Protein AF-A0A9X3XLV7-F1 (afdb_monomer)

pLDDT: mean 73.43, std 15.45, range [36.53, 91.19]

Nearest PDB structures (foldseek):
  4azr-assembly1_B  TM=7.428E-01  e=3.257E+00  Homo sapiens
  3rzy-assembly1_A  TM=3.639E-01  e=4.295E-01  Homo sapiens
  1ab0-assembly1_A  TM=3.717E-01  e=7.320E-01  Mus musculus
  3fr4-assembly1_A  TM=3.676E-01  e=8.589E-01  Homo sapiens
  5d8j-assembly1_A  TM=3.649E-01  e=8.589E-01  Mus musculus

Organism: NCBI:txid1559

Foldseek 3Di:
DKAQDDFPDPDDDDDDDDCQVVQLVVVVCCQRHVFAWPDWDADQVQLKIWTWTDDPNAIWIWIWHDDDQFIWIWTDGDPDTDIDTSDGQWPDWGWDDDVQKIWTWTDHPPDDIGIGMMGHD

Solvent-accessible surface area (backbone atoms only — not comparable to full-atom values): 6879 Å² total; per-residue (Å²): 80,52,48,78,75,54,81,64,76,88,80,82,85,91,78,78,89,72,70,55,65,56,51,38,50,51,50,52,46,46,60,60,48,76,32,60,39,75,48,75,51,75,40,73,92,74,45,30,38,36,40,31,30,42,55,97,92,39,76,41,35,37,40,35,34,66,55,89,42,27,33,35,37,34,43,47,39,100,90,46,82,48,79,44,78,56,41,70,52,33,77,42,67,48,72,51,77,56,90,50,33,38,32,41,39,42,25,34,71,100,50,73,75,43,52,47,44,38,29,58,91

Radius of gyration: 14.32 Å; Cα contacts (8 Å, |Δi|>4): 234; chains: 1; bounding box: 39×32×34 Å

Mean predicted aligned error: 8.94 Å

Secondary structure (DSSP, 8-state):
-EE------------S--HHHHHHHHHHHHHHTSSEEEEEEEETTTTEEEEEEEETTEEEEEEEEEETTEEEEEEEETTEEEEEEEEESEEEEEEEEETTEEEEEEEETTS--EEEEEEE-

Structure (mmCIF, N/CA/C/O backbone):
data_AF-A0A9X3XLV7-F1
#
_entry.id   AF-A0A9X3XLV7-F1
#
loop_
_atom_site.group_PDB
_atom_site.id
_atom_site.type_symbol
_atom_site.label_atom_id
_atom_site.label_alt_id
_atom_site.label_comp_id
_atom_site.label_asym_id
_atom_site.label_entity_id
_atom_site.label_seq_id
_atom_site.pdbx_PDB_ins_code
_atom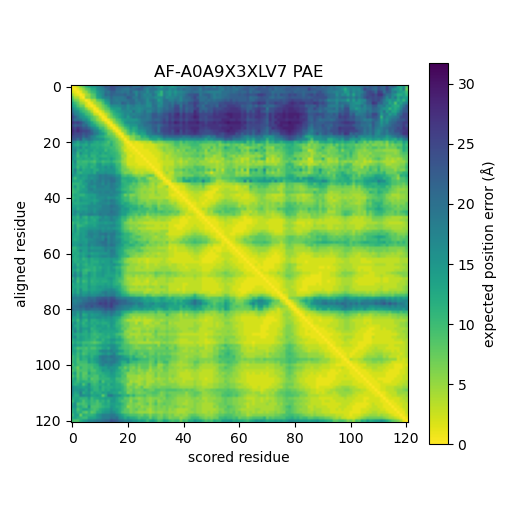_site.Cartn_x
_atom_site.Cartn_y
_atom_site.Cartn_z
_atom_site.occupancy
_atom_site.B_iso_or_equiv
_atom_site.auth_seq_id
_atom_site.auth_comp_id
_atom_site.auth_asym_id
_atom_site.auth_atom_id
_atom_site.pdbx_PDB_model_num
ATOM 1 N N . MET A 1 1 ? 1.646 0.525 -17.898 1.00 49.09 1 MET A N 1
ATOM 2 C CA . MET A 1 1 ? 1.628 1.919 -17.377 1.00 49.09 1 MET A CA 1
ATOM 3 C C . MET A 1 1 ? 0.656 1.928 -16.189 1.00 49.09 1 MET A C 1
ATOM 5 O O . MET A 1 1 ? -0.069 0.956 -16.045 1.00 49.09 1 MET A O 1
ATOM 9 N N . ILE A 1 2 ? 0.659 2.873 -15.248 1.00 44.50 2 ILE A N 1
ATOM 10 C CA . ILE A 1 2 ? -0.312 2.856 -14.127 1.00 44.50 2 ILE A CA 1
ATOM 11 C C . ILE A 1 2 ? -0.914 4.245 -14.006 1.00 44.50 2 ILE A C 1
ATOM 13 O O . ILE A 1 2 ? -0.179 5.226 -13.939 1.00 44.50 2 ILE A O 1
ATOM 17 N N . PHE A 1 3 ? -2.242 4.321 -14.018 1.00 40.56 3 PHE A N 1
ATOM 18 C CA . PHE A 1 3 ? -2.982 5.568 -13.906 1.00 40.56 3 PHE A CA 1
ATOM 19 C C . PHE A 1 3 ? -3.810 5.573 -12.624 1.00 40.56 3 PHE A C 1
ATOM 21 O O . PHE A 1 3 ? -4.419 4.581 -12.220 1.00 40.56 3 PHE A O 1
ATOM 28 N N . TYR A 1 4 ? -3.834 6.723 -11.964 1.00 44.44 4 TYR A N 1
ATOM 29 C CA . TYR A 1 4 ? -4.726 6.974 -10.847 1.00 44.44 4 TYR A CA 1
ATOM 30 C C . TYR A 1 4 ? -6.127 7.291 -11.388 1.00 44.44 4 TYR A C 1
ATOM 32 O O . TYR A 1 4 ? -6.296 8.276 -12.103 1.00 44.44 4 TYR A O 1
ATOM 40 N N . VAL A 1 5 ? -7.125 6.452 -11.087 1.00 42.16 5 VAL A N 1
ATOM 41 C CA . VAL A 1 5 ? -8.469 6.574 -11.691 1.00 42.16 5 VAL A CA 1
ATOM 42 C C . VAL A 1 5 ? -9.433 7.371 -10.835 1.00 42.16 5 VAL A C 1
ATOM 44 O O . VAL A 1 5 ? -10.114 8.259 -11.347 1.00 42.16 5 VAL A O 1
ATOM 47 N N . LYS A 1 6 ? -9.550 7.051 -9.543 1.00 41.91 6 LYS A N 1
ATOM 48 C CA . LYS A 1 6 ? -10.501 7.731 -8.661 1.00 41.91 6 LYS A CA 1
ATOM 49 C C . LYS A 1 6 ? -10.246 7.408 -7.198 1.00 41.91 6 LYS A C 1
ATOM 51 O O . LYS A 1 6 ? -10.172 6.241 -6.824 1.00 41.91 6 LYS A O 1
ATOM 56 N N . GLU A 1 7 ? -10.230 8.436 -6.363 1.00 44.25 7 GLU A N 1
ATOM 57 C CA . GLU A 1 7 ? -10.337 8.275 -4.918 1.00 44.25 7 GLU A CA 1
ATOM 58 C C . GLU A 1 7 ? -11.790 8.058 -4.500 1.00 44.25 7 GLU A C 1
ATOM 60 O O . GLU A 1 7 ? -12.665 8.854 -4.845 1.00 44.25 7 GLU A O 1
ATOM 65 N N . TYR A 1 8 ? -12.053 7.029 -3.698 1.00 43.12 8 TYR A N 1
ATOM 66 C CA . TYR A 1 8 ? -13.291 6.940 -2.927 1.00 43.12 8 TYR A CA 1
ATOM 67 C C . TYR A 1 8 ? -12.982 7.322 -1.477 1.00 43.12 8 TYR A C 1
ATOM 69 O O . TYR A 1 8 ? -12.797 6.465 -0.619 1.00 43.12 8 TYR A O 1
ATOM 77 N N . LYS A 1 9 ? -12.918 8.630 -1.200 1.00 45.78 9 LYS A N 1
ATOM 78 C CA . LYS A 1 9 ? -12.829 9.155 0.169 1.00 45.78 9 LYS A CA 1
ATOM 79 C C . LYS A 1 9 ? -14.231 9.209 0.779 1.00 45.78 9 LYS A C 1
ATOM 81 O O . LYS A 1 9 ? -15.052 10.023 0.360 1.00 45.78 9 LYS A O 1
ATOM 86 N N . ARG A 1 10 ? -14.520 8.384 1.790 1.00 40.16 10 ARG A N 1
ATOM 87 C CA . ARG A 1 10 ? -15.547 8.749 2.782 1.00 40.16 10 ARG A CA 1
ATOM 88 C C . ARG A 1 10 ? -14.921 9.843 3.656 1.00 40.16 10 ARG A C 1
ATOM 90 O O . ARG A 1 10 ? -13.833 9.646 4.178 1.00 40.16 10 ARG A O 1
ATOM 97 N N . PHE A 1 11 ? -15.544 11.018 3.713 1.00 40.06 11 PHE A N 1
ATOM 98 C CA . PHE A 1 11 ? -14.993 12.226 4.343 1.00 40.06 11 PHE A CA 1
ATOM 99 C C . PHE A 1 11 ? -16.027 12.790 5.326 1.00 40.06 11 PHE A C 1
ATOM 101 O O . PHE A 1 11 ? -17.098 13.169 4.862 1.00 40.06 11 PHE A O 1
ATOM 108 N N . ILE A 1 12 ? -15.724 12.887 6.631 1.00 36.53 12 ILE A N 1
ATOM 109 C CA . ILE A 1 12 ? -16.391 13.796 7.598 1.00 36.53 12 ILE A CA 1
ATOM 110 C C . ILE A 1 12 ? -15.374 14.229 8.703 1.00 36.53 12 ILE A C 1
ATOM 112 O O . ILE A 1 12 ? -14.241 13.750 8.688 1.00 36.53 12 ILE A O 1
ATOM 116 N N . PRO A 1 13 ? -15.667 15.250 9.537 1.00 38.38 13 PRO A N 1
ATOM 117 C CA . PRO A 1 13 ? -14.802 16.399 9.806 1.00 38.38 13 PRO A CA 1
ATOM 118 C C . PRO A 1 13 ? -13.643 16.102 10.779 1.00 38.38 13 PRO A C 1
ATOM 120 O O . PRO A 1 13 ? -13.777 15.348 11.739 1.00 38.38 13 PRO A O 1
ATOM 123 N N . LYS A 1 14 ? -12.498 16.760 10.554 1.00 49.53 14 LYS A N 1
ATOM 124 C CA . LYS A 1 14 ? -11.315 16.670 11.420 1.00 49.53 14 LYS A CA 1
ATOM 125 C C . LYS A 1 14 ? -11.506 17.485 12.697 1.00 49.53 14 LYS A C 1
ATOM 127 O O . LYS A 1 14 ? -11.422 18.709 12.648 1.00 49.53 14 LYS A O 1
ATOM 132 N N . GLU A 1 15 ? -11.602 16.811 13.835 1.00 41.88 15 GLU A N 1
ATOM 133 C CA . GLU A 1 15 ? -11.214 17.402 15.112 1.00 41.88 15 GLU A CA 1
ATOM 134 C C . GLU A 1 15 ? -10.133 16.542 15.769 1.00 41.88 15 GLU A C 1
ATOM 136 O O . GLU A 1 15 ? -10.351 15.377 16.092 1.00 41.88 15 GLU A O 1
ATOM 141 N N . LYS A 1 16 ? -8.980 17.188 15.980 1.00 38.69 16 LYS A N 1
ATOM 142 C CA . LYS A 1 16 ? -7.704 16.688 16.518 1.00 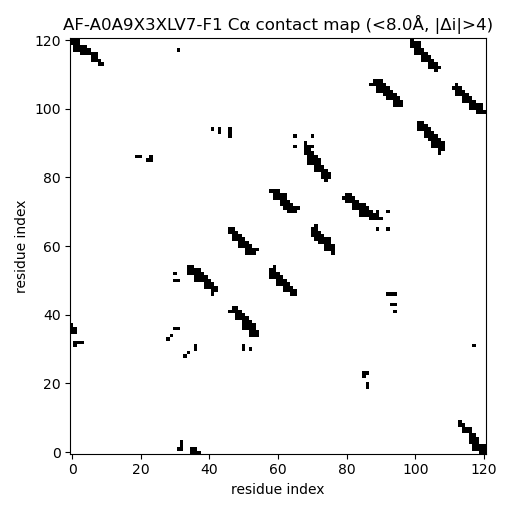38.69 16 LYS A CA 1
ATOM 143 C C . LYS A 1 16 ? -6.808 15.992 15.482 1.00 38.69 16 LYS A C 1
ATOM 145 O O . LYS A 1 16 ? -7.237 15.166 14.688 1.00 38.69 16 LYS A O 1
ATOM 150 N N . GLU A 1 17 ? -5.567 16.473 15.452 1.00 43.56 17 GLU A N 1
ATOM 151 C CA . GLU A 1 17 ? -4.452 16.154 14.550 1.00 43.56 17 GLU A CA 1
ATOM 152 C C . GLU A 1 17 ? -4.227 14.653 14.312 1.00 43.56 17 GLU A C 1
ATOM 154 O O . GLU A 1 17 ? -4.666 13.854 15.127 1.00 43.56 17 GLU A O 1
ATOM 159 N N . LEU A 1 18 ? -3.465 14.292 13.261 1.00 41.03 18 LEU A N 1
ATOM 160 C CA . LEU A 1 18 ? -2.443 13.219 13.280 1.00 41.03 18 LEU A CA 1
ATOM 161 C C . LEU A 1 18 ? -1.761 13.107 11.894 1.00 41.03 18 LEU A C 1
ATOM 163 O O . LEU A 1 18 ? -2.324 12.552 10.952 1.00 41.03 18 LEU A O 1
ATOM 167 N N . ASN A 1 19 ? -0.540 13.638 11.768 1.00 51.94 19 ASN A N 1
ATOM 168 C CA . ASN A 1 19 ? 0.242 13.687 10.517 1.00 51.94 19 ASN A CA 1
ATOM 169 C C . ASN A 1 19 ? 0.559 12.299 9.909 1.00 51.94 19 ASN A C 1
ATOM 171 O O . ASN A 1 19 ? 0.670 12.169 8.695 1.00 51.94 19 ASN A O 1
ATOM 175 N N . TYR A 1 20 ? 0.594 11.233 10.713 1.00 55.69 20 TYR A N 1
ATOM 176 C CA . TYR A 1 20 ? 1.129 9.928 10.298 1.00 55.69 20 TYR A CA 1
ATOM 177 C C . TYR A 1 20 ? 0.313 9.164 9.235 1.00 55.69 20 TYR A C 1
ATOM 179 O O . TYR A 1 20 ? 0.899 8.529 8.362 1.00 55.69 20 TYR A O 1
ATOM 187 N N . LEU A 1 21 ? -1.030 9.210 9.256 1.00 62.97 21 LEU A N 1
ATOM 188 C CA . LEU A 1 21 ? -1.839 8.527 8.225 1.00 62.97 21 LEU A CA 1
ATOM 189 C C . LEU A 1 21 ? -1.818 9.280 6.891 1.00 62.97 21 LEU A C 1
ATOM 191 O O . LEU A 1 21 ? -1.908 8.665 5.830 1.00 62.97 21 LEU A O 1
ATOM 195 N N . LEU A 1 22 ? -1.672 10.604 6.951 1.00 66.25 22 LEU A N 1
ATOM 196 C CA . LEU A 1 22 ? -1.527 11.441 5.768 1.00 66.25 22 LEU A CA 1
ATOM 197 C C . LEU A 1 22 ? -0.153 11.226 5.115 1.00 66.25 22 LEU A C 1
ATOM 199 O O . LEU A 1 22 ? -0.082 11.110 3.897 1.00 66.25 22 LEU A O 1
ATOM 203 N N . ASP A 1 23 ? 0.907 11.057 5.910 1.00 66.00 23 ASP A N 1
ATOM 204 C CA . ASP A 1 23 ? 2.242 10.703 5.413 1.00 66.00 23 ASP A CA 1
ATOM 205 C C . ASP A 1 23 ? 2.258 9.317 4.745 1.00 66.00 23 ASP A C 1
ATOM 207 O O . ASP A 1 23 ? 2.829 9.149 3.665 1.00 66.00 23 ASP A O 1
ATOM 211 N N . ALA A 1 24 ? 1.574 8.329 5.337 1.00 63.81 24 ALA A N 1
ATOM 212 C CA . ALA A 1 24 ? 1.415 7.004 4.738 1.00 63.81 24 ALA A CA 1
ATOM 213 C C . ALA A 1 24 ? 0.617 7.052 3.422 1.00 63.81 24 ALA A C 1
ATOM 215 O O . ALA A 1 24 ? 1.014 6.430 2.437 1.00 63.81 24 ALA A O 1
ATOM 216 N N . GLU A 1 25 ? -0.473 7.823 3.379 1.00 71.75 25 GLU A N 1
ATOM 217 C CA . GLU A 1 25 ? -1.258 8.078 2.163 1.00 71.75 25 GLU A CA 1
ATOM 218 C C . GLU A 1 25 ? -0.397 8.721 1.067 1.00 71.75 25 GLU A C 1
ATOM 220 O O . GLU A 1 25 ? -0.354 8.224 -0.060 1.00 71.75 25 GLU A O 1
ATOM 225 N N . MET A 1 26 ? 0.319 9.799 1.400 1.00 71.44 26 MET A N 1
ATOM 226 C CA . MET A 1 26 ? 1.201 10.497 0.465 1.00 71.44 26 MET A CA 1
ATOM 227 C C . MET A 1 26 ? 2.291 9.572 -0.064 1.00 7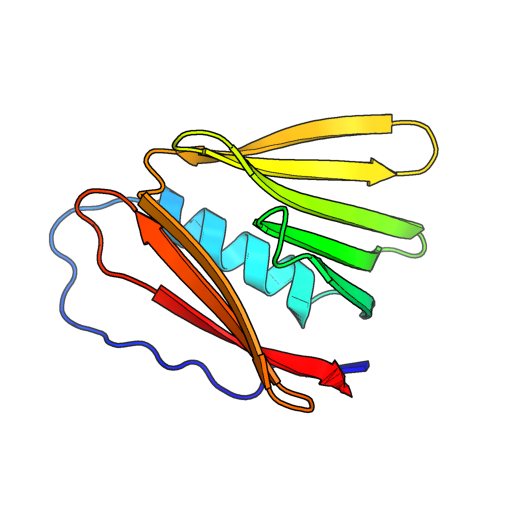1.44 26 MET A C 1
ATOM 229 O O . MET A 1 26 ? 2.557 9.572 -1.263 1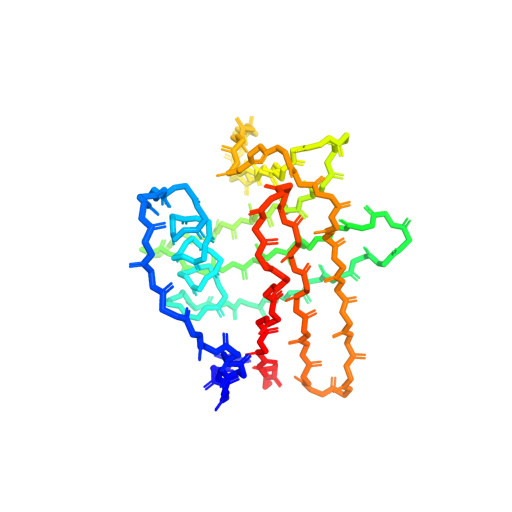.00 71.44 26 MET A O 1
ATOM 233 N N . TYR A 1 27 ? 2.888 8.748 0.799 1.00 72.56 27 TYR A N 1
ATOM 234 C CA . TYR A 1 27 ? 3.898 7.783 0.388 1.00 72.56 27 TYR A CA 1
ATOM 235 C C . TYR A 1 27 ? 3.346 6.769 -0.616 1.00 72.56 27 TYR A C 1
ATOM 237 O O . TYR A 1 27 ? 3.936 6.583 -1.681 1.00 72.56 27 TYR A O 1
ATOM 245 N N . LEU A 1 28 ? 2.217 6.123 -0.296 1.00 76.00 28 LEU A N 1
ATOM 246 C CA . LEU A 1 28 ? 1.589 5.135 -1.175 1.00 76.00 28 LEU A CA 1
ATOM 247 C C . LEU A 1 28 ? 1.270 5.776 -2.531 1.00 76.00 28 LEU A C 1
ATOM 249 O O . LEU A 1 28 ? 1.714 5.279 -3.565 1.00 76.00 28 LEU A O 1
ATOM 253 N N . ASN A 1 29 ? 0.614 6.937 -2.534 1.00 72.94 29 ASN A N 1
ATOM 254 C CA . ASN A 1 29 ? 0.305 7.659 -3.767 1.00 72.94 29 ASN A CA 1
ATOM 255 C C . ASN A 1 29 ? 1.565 7.987 -4.575 1.00 72.94 29 ASN A C 1
ATOM 257 O O . ASN A 1 29 ? 1.626 7.669 -5.760 1.00 72.94 29 ASN A O 1
ATOM 261 N N . HIS A 1 30 ? 2.616 8.503 -3.939 1.00 71.75 30 HIS A N 1
ATOM 262 C CA . HIS A 1 30 ? 3.855 8.839 -4.635 1.00 71.75 30 HIS A CA 1
ATOM 263 C C . HIS A 1 30 ? 4.552 7.600 -5.228 1.00 71.75 30 HIS A C 1
ATOM 265 O O . HIS A 1 30 ? 5.237 7.697 -6.249 1.00 71.75 30 HIS A O 1
ATOM 271 N N . ARG A 1 31 ? 4.405 6.413 -4.624 1.00 72.06 31 ARG A N 1
ATOM 272 C CA . ARG A 1 31 ? 4.983 5.162 -5.151 1.00 72.06 31 ARG A CA 1
ATOM 273 C C . ARG A 1 31 ? 4.174 4.538 -6.273 1.00 72.06 31 ARG A C 1
ATOM 275 O O . ARG A 1 31 ? 4.776 4.008 -7.201 1.00 72.06 31 ARG A O 1
ATOM 282 N N . PHE A 1 32 ? 2.852 4.613 -6.206 1.00 69.94 32 PHE A N 1
ATOM 283 C CA . PHE A 1 32 ? 1.979 3.986 -7.195 1.00 69.94 32 PHE A CA 1
ATOM 284 C C . PHE A 1 32 ? 1.626 4.896 -8.375 1.00 69.94 32 PHE A C 1
ATOM 286 O O . PHE A 1 32 ? 1.281 4.379 -9.435 1.00 69.94 32 PHE A O 1
ATOM 293 N N . TRP A 1 33 ? 1.698 6.220 -8.201 1.00 65.69 33 TRP A N 1
ATOM 294 C CA . TRP A 1 33 ? 1.245 7.197 -9.194 1.00 65.69 33 TRP A CA 1
ATOM 295 C C . TRP A 1 33 ? 2.356 8.108 -9.726 1.00 65.69 33 TRP A C 1
ATOM 297 O O . TRP A 1 33 ? 2.515 8.209 -10.938 1.00 65.69 33 TRP A O 1
ATOM 307 N N . ASP A 1 34 ? 3.146 8.738 -8.850 1.00 63.91 34 ASP A N 1
ATOM 308 C CA . ASP A 1 34 ? 4.090 9.793 -9.270 1.00 63.91 34 ASP A CA 1
ATOM 309 C C . ASP A 1 34 ? 5.367 9.264 -9.948 1.00 63.91 34 ASP A C 1
ATOM 311 O O . ASP A 1 34 ? 6.110 10.025 -10.569 1.00 63.91 34 ASP A O 1
ATOM 315 N N . ASN A 1 35 ? 5.659 7.966 -9.827 1.00 66.00 35 ASN A N 1
ATOM 316 C CA . ASN A 1 35 ? 6.813 7.344 -10.478 1.00 66.00 35 ASN A CA 1
ATOM 317 C C . ASN A 1 35 ? 6.398 6.598 -11.754 1.00 66.00 35 ASN A C 1
ATOM 319 O O . ASN A 1 35 ? 5.269 6.132 -11.887 1.00 66.00 35 ASN A O 1
ATOM 323 N N . MET A 1 36 ? 7.345 6.401 -12.676 1.00 73.88 36 MET A N 1
ATOM 324 C CA . MET A 1 36 ? 7.139 5.518 -13.828 1.00 73.88 36 MET A CA 1
ATOM 325 C C . MET A 1 36 ? 7.158 4.058 -13.357 1.00 73.88 36 MET A C 1
ATOM 327 O O . MET A 1 36 ? 8.199 3.397 -13.381 1.00 73.88 36 MET A O 1
ATOM 331 N N . VAL A 1 37 ? 6.017 3.578 -12.862 1.00 76.38 37 VAL A N 1
ATOM 332 C CA . VAL A 1 37 ? 5.866 2.210 -12.356 1.00 76.38 37 VAL A CA 1
ATOM 333 C C . VAL A 1 37 ? 5.981 1.210 -13.506 1.00 76.38 37 VAL A C 1
ATOM 335 O O . VAL A 1 37 ? 5.227 1.273 -14.478 1.00 76.38 37 VAL A O 1
ATOM 338 N N . GLU A 1 38 ? 6.923 0.274 -13.380 1.00 77.31 38 GLU A N 1
ATOM 339 C CA . GLU A 1 38 ? 7.082 -0.852 -14.301 1.00 77.31 38 GLU A CA 1
ATOM 340 C C . GLU A 1 38 ? 6.054 -1.939 -14.009 1.00 77.31 38 GLU A C 1
ATOM 342 O O . GLU A 1 38 ? 5.368 -2.410 -14.915 1.00 77.31 38 GLU A O 1
ATOM 347 N N . TYR A 1 39 ? 5.949 -2.347 -12.740 1.00 79.00 39 TYR A N 1
ATOM 348 C CA . TYR A 1 39 ? 4.996 -3.364 -12.326 1.00 79.00 39 TYR A CA 1
ATOM 349 C C . TYR A 1 39 ? 4.611 -3.238 -10.851 1.00 79.00 39 TYR A C 1
ATOM 351 O O . TYR A 1 39 ? 5.349 -2.701 -10.022 1.00 79.00 39 TYR A O 1
ATOM 359 N N . ILE A 1 40 ? 3.447 -3.809 -10.535 1.00 79.50 40 ILE A N 1
ATOM 360 C CA . ILE A 1 40 ? 2.980 -4.044 -9.170 1.00 79.50 40 ILE A CA 1
ATOM 361 C C . ILE A 1 40 ? 2.607 -5.514 -9.042 1.00 79.50 40 ILE A C 1
ATOM 363 O O . ILE A 1 40 ? 1.689 -5.983 -9.727 1.00 79.50 40 ILE A O 1
ATOM 367 N N . LYS A 1 41 ? 3.296 -6.222 -8.148 1.00 84.44 41 LYS A N 1
ATOM 368 C CA . LYS A 1 41 ? 2.989 -7.602 -7.777 1.00 84.44 41 LYS A CA 1
ATOM 369 C C . LYS A 1 41 ? 2.327 -7.603 -6.409 1.00 84.44 41 LYS A C 1
ATOM 371 O O . LYS A 1 41 ? 2.909 -7.131 -5.438 1.00 84.44 41 LYS A O 1
ATOM 376 N N . ILE A 1 42 ? 1.121 -8.147 -6.340 1.00 82.25 42 ILE A N 1
ATOM 377 C CA . ILE A 1 42 ? 0.365 -8.279 -5.097 1.00 82.25 42 ILE A CA 1
ATOM 378 C C . ILE A 1 42 ? 0.402 -9.750 -4.699 1.00 82.25 42 ILE A C 1
ATOM 380 O O . ILE A 1 42 ? 0.048 -10.617 -5.497 1.00 82.25 42 ILE A O 1
ATOM 384 N N . ASN A 1 43 ? 0.850 -10.029 -3.479 1.00 81.69 43 ASN A N 1
ATOM 385 C CA . ASN A 1 43 ? 0.762 -11.351 -2.882 1.00 81.69 43 ASN A CA 1
ATOM 386 C C . ASN A 1 43 ? -0.286 -11.301 -1.771 1.00 81.69 43 ASN A C 1
ATOM 388 O O . ASN A 1 43 ? -0.075 -10.673 -0.736 1.00 81.69 43 ASN A O 1
ATOM 392 N N . LYS A 1 44 ? -1.429 -11.938 -2.030 1.00 73.19 44 LYS A N 1
ATOM 393 C CA . LYS A 1 44 ? -2.565 -11.967 -1.105 1.00 73.19 44 LYS A CA 1
ATOM 394 C C . LYS A 1 44 ? -2.355 -12.954 0.041 1.00 73.19 44 LYS A C 1
ATOM 396 O O . LYS A 1 44 ? -2.867 -12.709 1.123 1.00 73.19 44 LYS A O 1
ATOM 401 N N . ASP A 1 45 ? -1.595 -14.022 -0.193 1.00 74.81 45 ASP A N 1
ATOM 402 C CA . ASP A 1 45 ? -1.342 -15.066 0.805 1.00 74.81 45 ASP A CA 1
ATOM 403 C C . ASP A 1 45 ? -0.394 -14.560 1.900 1.00 74.81 45 ASP A C 1
ATOM 405 O O . ASP A 1 45 ? -0.545 -14.885 3.074 1.00 74.81 45 ASP A O 1
ATOM 409 N N . GLU A 1 46 ? 0.561 -13.712 1.513 1.00 77.12 46 GLU A N 1
ATOM 410 C CA . GLU A 1 46 ? 1.553 -13.107 2.409 1.00 77.12 46 GLU A CA 1
ATOM 411 C C . GLU A 1 46 ? 1.296 -11.609 2.677 1.00 77.12 46 GLU A C 1
ATOM 413 O O . GLU A 1 46 ? 2.156 -10.928 3.229 1.00 77.12 46 GLU A O 1
ATOM 418 N N . TYR A 1 47 ? 0.132 -11.080 2.277 1.00 75.69 47 TYR A N 1
ATOM 419 C CA . TYR A 1 47 ? -0.312 -9.694 2.517 1.00 75.69 47 TYR A CA 1
ATOM 420 C C . TYR A 1 47 ? 0.736 -8.607 2.213 1.00 75.69 47 TYR A C 1
ATOM 422 O O . TYR A 1 47 ? 0.895 -7.636 2.963 1.00 75.69 47 TYR A O 1
ATOM 430 N N . TYR A 1 48 ? 1.444 -8.740 1.088 1.00 85.62 48 TYR A N 1
ATOM 431 C CA . TYR A 1 48 ? 2.417 -7.741 0.651 1.00 85.62 48 TYR A CA 1
ATOM 432 C 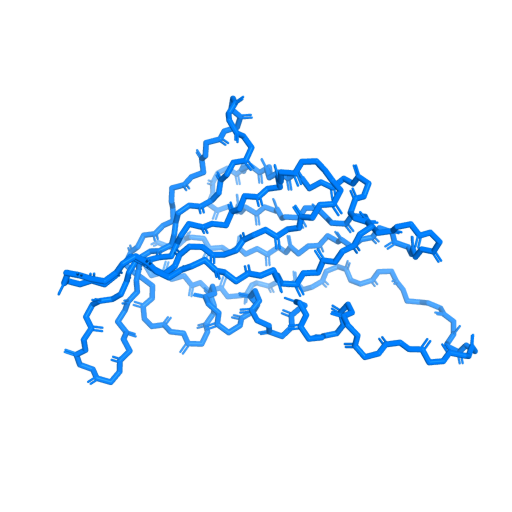C . TYR A 1 48 ? 2.189 -7.260 -0.778 1.00 85.62 48 TYR A C 1
ATOM 434 O O . TYR A 1 48 ? 1.635 -7.946 -1.641 1.00 85.62 48 TYR A O 1
ATOM 442 N N . ILE A 1 49 ? 2.706 -6.064 -1.040 1.00 86.88 49 ILE A N 1
ATOM 443 C CA . ILE A 1 49 ? 2.776 -5.450 -2.360 1.00 86.88 49 ILE A CA 1
ATOM 444 C C . ILE A 1 49 ? 4.243 -5.216 -2.694 1.00 86.88 49 ILE A C 1
ATOM 446 O O . ILE A 1 49 ? 4.974 -4.648 -1.892 1.00 86.88 49 ILE A O 1
ATOM 450 N N . VAL A 1 50 ? 4.676 -5.614 -3.884 1.00 88.75 50 VAL A N 1
ATOM 451 C CA . VAL A 1 50 ? 5.960 -5.203 -4.455 1.00 88.75 50 VAL A CA 1
ATOM 452 C C . VAL A 1 50 ? 5.694 -4.240 -5.597 1.00 88.75 50 VAL A C 1
ATOM 454 O O . VAL A 1 50 ? 4.880 -4.520 -6.477 1.00 88.75 50 VAL A O 1
ATOM 457 N N . VAL A 1 51 ? 6.387 -3.109 -5.575 1.00 86.38 51 VAL A N 1
ATOM 458 C CA . VAL A 1 51 ? 6.301 -2.054 -6.584 1.00 86.38 51 VAL A CA 1
ATOM 459 C C . VAL A 1 51 ? 7.682 -1.844 -7.161 1.00 86.38 51 VAL A C 1
ATOM 461 O O . VAL A 1 51 ? 8.606 -1.519 -6.418 1.00 86.38 51 VAL A O 1
ATOM 464 N N . LYS A 1 52 ? 7.811 -1.974 -8.477 1.00 85.56 52 LYS A N 1
ATOM 465 C CA . LYS A 1 52 ? 9.036 -1.625 -9.193 1.00 85.56 52 LYS A CA 1
ATOM 466 C C . LYS A 1 52 ? 8.786 -0.409 -10.062 1.00 85.56 52 LYS A C 1
ATOM 468 O O . LYS A 1 52 ? 7.820 -0.384 -10.822 1.00 85.56 52 LYS A O 1
ATOM 473 N N . PHE A 1 53 ? 9.635 0.602 -9.950 1.00 84.56 53 PHE A N 1
ATOM 474 C CA . PHE A 1 53 ? 9.444 1.881 -10.625 1.00 84.56 53 PHE A CA 1
ATOM 475 C C . PHE A 1 53 ? 10.777 2.542 -10.973 1.00 84.56 53 PHE A C 1
ATOM 477 O O . PHE A 1 53 ? 11.806 2.273 -10.355 1.00 84.56 53 PHE A O 1
ATOM 484 N N . TRP A 1 54 ? 10.747 3.443 -11.953 1.00 79.56 54 TRP A N 1
ATOM 485 C CA . TRP A 1 54 ? 11.878 4.314 -12.259 1.00 79.56 54 TRP A CA 1
ATOM 486 C C . TRP A 1 54 ? 11.763 5.633 -11.508 1.00 79.56 54 TRP A C 1
ATOM 488 O O . TRP A 1 54 ? 10.729 6.304 -11.552 1.00 79.56 54 TRP A O 1
ATOM 498 N N . ARG A 1 55 ? 12.863 6.048 -10.878 1.00 74.50 55 ARG A N 1
ATOM 499 C CA . ARG A 1 55 ? 13.009 7.354 -10.239 1.00 74.50 55 ARG A CA 1
ATOM 500 C C . ARG A 1 55 ? 14.375 7.933 -10.576 1.00 74.50 55 ARG A C 1
ATOM 502 O O . ARG A 1 55 ? 15.398 7.318 -10.305 1.00 74.50 55 ARG A O 1
ATOM 509 N N . LYS A 1 56 ? 14.400 9.137 -11.161 1.00 80.94 56 LYS A N 1
ATOM 510 C CA . LYS A 1 56 ? 15.645 9.851 -11.519 1.00 80.94 56 LYS A CA 1
ATOM 511 C C . LYS A 1 56 ? 16.637 8.991 -12.336 1.00 80.94 56 LYS A C 1
ATOM 513 O O . LYS A 1 56 ? 17.841 9.073 -12.126 1.00 80.94 56 LYS A O 1
ATOM 518 N N . GLY A 1 57 ? 16.130 8.157 -13.248 1.00 79.12 57 GLY A N 1
ATOM 519 C CA . GLY A 1 57 ? 16.955 7.282 -14.095 1.00 79.12 57 GLY A CA 1
ATOM 520 C C . GLY A 1 57 ? 17.466 6.003 -13.419 1.00 79.12 57 GLY A C 1
ATOM 521 O O . GLY A 1 57 ? 18.239 5.275 -14.033 1.00 79.12 57 GLY A O 1
ATOM 522 N N . ILE A 1 58 ? 17.035 5.712 -12.189 1.00 81.12 58 ILE A N 1
ATOM 523 C CA . ILE A 1 58 ? 17.370 4.490 -11.451 1.00 81.12 58 ILE A CA 1
ATOM 524 C C . ILE A 1 58 ? 16.103 3.650 -11.283 1.00 81.12 58 ILE A C 1
ATOM 526 O O . ILE A 1 58 ? 15.025 4.186 -11.018 1.00 81.12 58 ILE A O 1
ATOM 530 N N . VAL A 1 59 ? 16.243 2.335 -11.431 1.00 83.31 59 VAL A N 1
ATOM 531 C CA . VAL A 1 59 ? 15.199 1.360 -11.106 1.00 83.31 59 VAL A CA 1
ATOM 532 C C . VAL A 1 59 ? 15.253 1.055 -9.613 1.00 83.31 59 VAL A C 1
ATOM 534 O O . VAL A 1 59 ? 16.278 0.599 -9.111 1.00 83.31 59 VAL A O 1
ATOM 537 N N . GLU A 1 60 ? 14.145 1.279 -8.917 1.00 84.50 60 GLU A N 1
ATOM 538 C CA . GLU A 1 60 ? 13.964 0.912 -7.513 1.00 84.50 60 GLU A CA 1
ATOM 539 C C . GLU A 1 60 ? 12.845 -0.127 -7.390 1.00 84.50 60 GLU A C 1
ATOM 541 O O . GLU A 1 60 ? 11.859 -0.091 -8.132 1.00 84.50 60 GLU A O 1
ATOM 546 N N . GLU A 1 61 ? 12.976 -1.035 -6.425 1.00 88.50 61 GLU A N 1
ATOM 547 C CA . GLU A 1 61 ? 11.916 -1.959 -6.035 1.00 88.50 61 GLU A CA 1
ATOM 548 C C . GLU A 1 61 ? 11.605 -1.770 -4.550 1.00 88.50 61 GLU A C 1
ATOM 550 O O . GLU A 1 61 ? 12.501 -1.649 -3.717 1.00 88.50 61 GLU A O 1
ATOM 555 N N . ASN A 1 62 ? 10.332 -1.645 -4.186 1.00 88.81 62 ASN A N 1
ATOM 556 C CA . ASN A 1 62 ? 9.906 -1.494 -2.796 1.00 88.81 62 ASN A CA 1
ATOM 557 C C . ASN A 1 62 ? 8.894 -2.591 -2.460 1.00 88.81 62 ASN A C 1
ATOM 559 O O . ASN A 1 62 ? 7.919 -2.769 -3.189 1.00 88.81 62 ASN A O 1
ATOM 563 N N . LYS A 1 63 ? 9.098 -3.293 -1.341 1.00 90.62 63 LYS A N 1
ATOM 564 C CA . LYS A 1 63 ? 8.106 -4.207 -0.759 1.00 90.62 63 LYS A CA 1
ATOM 565 C C . LYS A 1 63 ? 7.389 -3.503 0.388 1.00 90.62 63 LYS A C 1
ATOM 567 O O . LYS A 1 63 ? 8.041 -2.997 1.293 1.00 90.62 63 LYS A O 1
ATOM 572 N N . ILE A 1 64 ? 6.065 -3.497 0.358 1.00 90.19 64 ILE A N 1
ATOM 573 C CA . ILE A 1 64 ? 5.188 -2.949 1.390 1.00 90.19 64 ILE A CA 1
ATOM 574 C C . ILE A 1 64 ? 4.440 -4.115 2.026 1.00 90.19 64 ILE A C 1
ATOM 576 O O . ILE A 1 64 ? 3.796 -4.885 1.318 1.00 90.19 64 ILE A O 1
ATOM 580 N N . GLU A 1 65 ? 4.537 -4.259 3.339 1.00 91.19 65 GLU A N 1
ATOM 581 C CA . GLU A 1 65 ? 4.000 -5.410 4.069 1.00 91.19 65 GLU A CA 1
ATOM 582 C C . GLU A 1 65 ? 3.514 -4.974 5.447 1.00 91.19 65 GLU A C 1
ATOM 584 O O . GLU A 1 65 ? 4.196 -4.212 6.136 1.00 91.19 65 GLU A O 1
ATOM 589 N N . LYS A 1 66 ? 2.355 -5.477 5.874 1.00 89.38 66 LYS A N 1
ATOM 590 C CA . LYS A 1 66 ? 1.942 -5.358 7.272 1.00 89.38 66 LYS A CA 1
ATOM 591 C C . LYS A 1 66 ? 2.588 -6.477 8.079 1.00 89.38 66 LYS A C 1
ATOM 593 O O . LYS A 1 66 ? 2.330 -7.648 7.825 1.00 89.38 66 LYS A O 1
ATOM 598 N N . LYS A 1 67 ? 3.366 -6.110 9.093 1.00 90.25 67 LYS A N 1
ATOM 599 C CA . LYS A 1 67 ? 3.941 -7.041 10.062 1.00 90.25 67 LYS A CA 1
ATOM 600 C C . LYS A 1 67 ? 3.511 -6.615 11.456 1.00 90.25 67 LYS A C 1
ATOM 602 O O . LYS A 1 67 ? 3.722 -5.468 11.837 1.00 90.25 67 LYS A O 1
ATOM 607 N N . GLU A 1 68 ? 2.878 -7.529 12.188 1.00 89.75 68 GLU A N 1
ATOM 608 C CA . GLU A 1 68 ? 2.229 -7.219 13.469 1.00 89.75 68 GLU A CA 1
ATOM 609 C C . GLU A 1 68 ? 1.249 -6.043 13.309 1.00 89.75 68 GLU A C 1
ATOM 611 O O . GLU A 1 68 ? 0.335 -6.123 12.485 1.00 89.75 68 GLU A O 1
ATOM 616 N N . ASP A 1 69 ? 1.428 -4.959 14.059 1.00 89.56 69 ASP A N 1
ATOM 617 C 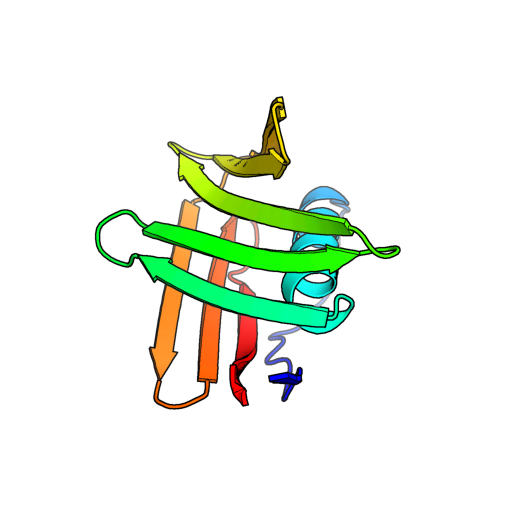CA . ASP A 1 69 ? 0.628 -3.739 14.007 1.00 89.56 69 ASP A CA 1
ATOM 618 C C . ASP A 1 69 ? 1.299 -2.616 13.195 1.00 89.56 69 ASP A C 1
ATOM 620 O O . ASP A 1 69 ? 0.912 -1.456 13.310 1.00 89.56 69 ASP A O 1
ATOM 624 N N . LYS A 1 70 ? 2.302 -2.915 12.363 1.00 90.12 70 LYS A N 1
ATOM 625 C CA . LYS A 1 70 ? 3.049 -1.900 11.605 1.00 90.12 70 LYS A CA 1
ATOM 626 C C . LYS A 1 70 ? 3.015 -2.170 10.111 1.00 90.12 70 LYS A C 1
ATOM 628 O O . LYS A 1 70 ? 3.087 -3.314 9.667 1.00 90.12 70 LYS A O 1
ATOM 633 N N . LEU A 1 71 ? 2.953 -1.101 9.322 1.00 89.56 71 LEU A N 1
ATOM 634 C CA . LEU A 1 71 ? 3.163 -1.165 7.879 1.00 89.56 71 LEU A CA 1
ATOM 635 C C . LEU A 1 71 ? 4.630 -0.865 7.585 1.00 89.56 71 LEU A C 1
ATOM 637 O O . LEU A 1 71 ? 5.110 0.242 7.827 1.00 89.56 71 LEU A O 1
ATOM 641 N N . HIS A 1 72 ? 5.341 -1.855 7.069 1.00 90.31 72 HIS A N 1
ATOM 642 C CA . HIS A 1 72 ? 6.745 -1.765 6.709 1.00 90.31 72 HIS A CA 1
ATOM 643 C C . HIS A 1 72 ? 6.917 -1.459 5.231 1.00 90.31 72 HIS A C 1
ATOM 645 O O . HIS A 1 72 ? 6.147 -1.923 4.390 1.00 90.31 72 HIS A O 1
ATOM 651 N N . VAL A 1 73 ? 7.983 -0.727 4.922 1.00 89.31 73 VAL A N 1
ATOM 652 C CA . VAL A 1 73 ? 8.496 -0.572 3.568 1.00 89.31 73 VAL A CA 1
ATOM 653 C C . VAL A 1 73 ? 9.950 -1.005 3.533 1.00 89.31 73 VAL A C 1
ATOM 655 O O . VAL A 1 73 ? 10.806 -0.442 4.218 1.00 89.31 73 VAL A O 1
ATOM 658 N N . TYR A 1 74 ? 10.221 -2.002 2.705 1.00 89.81 74 TYR A N 1
ATOM 659 C CA . TYR A 1 74 ? 11.552 -2.486 2.399 1.00 89.81 74 TYR A CA 1
ATOM 660 C C . TYR A 1 74 ? 11.990 -1.883 1.070 1.00 89.81 74 TYR A C 1
ATOM 662 O O . TYR A 1 74 ? 11.407 -2.175 0.026 1.00 89.81 74 TYR A O 1
ATOM 670 N N . TYR A 1 75 ? 13.009 -1.033 1.116 1.00 86.50 75 TYR A N 1
ATOM 671 C CA . TYR A 1 75 ? 13.672 -0.497 -0.064 1.00 86.50 75 TYR A CA 1
ATOM 672 C C . TYR A 1 75 ? 14.668 -1.536 -0.556 1.00 86.50 75 TYR A C 1
ATOM 674 O O . TYR A 1 75 ? 15.631 -1.826 0.150 1.00 86.50 75 TYR A O 1
ATOM 682 N N . ILE A 1 76 ? 14.407 -2.087 -1.736 1.00 82.81 76 ILE A N 1
ATOM 683 C CA . ILE A 1 76 ? 15.234 -3.073 -2.420 1.00 82.81 76 ILE A CA 1
ATOM 684 C C . ILE A 1 76 ? 15.861 -2.339 -3.610 1.00 82.81 76 ILE A C 1
ATOM 686 O O . ILE A 1 76 ? 15.290 -2.249 -4.699 1.00 82.81 76 ILE A O 1
ATOM 690 N N . SER A 1 77 ? 17.019 -1.727 -3.380 1.00 72.12 77 SER A N 1
ATOM 691 C CA . SER A 1 77 ? 17.858 -1.162 -4.441 1.00 72.12 77 SER A CA 1
ATOM 692 C C . SER A 1 77 ? 19.134 -1.989 -4.565 1.00 72.12 77 SER A C 1
ATOM 694 O O . SER A 1 77 ? 19.479 -2.731 -3.648 1.00 72.12 77 SER A O 1
ATOM 696 N N . SER A 1 78 ? 19.812 -1.912 -5.713 1.00 57.94 78 SER A N 1
ATOM 697 C CA . SER A 1 78 ? 20.997 -2.706 -6.069 1.00 57.94 78 SER A CA 1
ATOM 698 C C . SER A 1 78 ? 22.087 -2.717 -4.979 1.00 57.94 78 SER A C 1
ATOM 700 O O . SER A 1 78 ? 23.025 -1.928 -5.027 1.00 57.94 78 SER A O 1
ATOM 702 N N . GLY A 1 79 ? 21.970 -3.632 -4.010 1.00 56.97 79 GLY A N 1
ATOM 703 C CA . GLY A 1 79 ? 22.922 -3.847 -2.916 1.00 56.97 79 GLY A CA 1
ATOM 704 C C . GLY A 1 79 ? 22.509 -3.337 -1.528 1.00 56.97 79 GLY A C 1
ATOM 705 O O . GLY A 1 79 ? 23.192 -3.675 -0.565 1.00 56.97 79 GLY A O 1
ATOM 706 N N . GLU A 1 80 ? 21.407 -2.593 -1.375 1.00 61.19 80 GLU A N 1
ATOM 707 C CA . GLU A 1 80 ? 20.950 -2.097 -0.068 1.00 61.19 80 GLU A CA 1
ATOM 708 C C . GLU A 1 80 ? 19.500 -2.497 0.225 1.00 61.19 80 GLU A C 1
ATOM 710 O O . GLU A 1 80 ? 18.577 -2.114 -0.491 1.00 61.19 80 GLU A O 1
ATOM 715 N N . ASN A 1 81 ? 19.305 -3.220 1.334 1.00 73.44 81 ASN A N 1
ATOM 716 C CA . ASN A 1 81 ? 17.990 -3.513 1.900 1.00 73.44 81 ASN A CA 1
ATOM 717 C C . ASN A 1 81 ? 17.769 -2.636 3.134 1.00 73.44 81 ASN A C 1
ATOM 719 O O . ASN A 1 81 ? 18.299 -2.922 4.209 1.00 73.44 81 ASN A O 1
ATOM 723 N N . ARG A 1 82 ? 16.980 -1.567 2.993 1.00 84.12 82 ARG A N 1
ATOM 724 C CA . ARG A 1 82 ? 16.586 -0.709 4.125 1.00 84.12 82 ARG A CA 1
ATOM 725 C C . ARG A 1 82 ? 15.142 -1.001 4.512 1.00 84.12 82 ARG A C 1
ATOM 727 O O . ARG A 1 82 ? 14.283 -1.063 3.641 1.00 84.12 82 ARG A O 1
ATOM 734 N N . ASN A 1 83 ? 14.866 -1.148 5.805 1.00 88.94 83 ASN A N 1
ATOM 735 C CA . ASN A 1 83 ? 13.510 -1.299 6.342 1.00 88.94 83 ASN A CA 1
ATOM 736 C C . ASN A 1 83 ? 13.090 0.002 7.033 1.00 88.94 83 ASN A C 1
ATOM 738 O O . ASN A 1 83 ? 13.840 0.531 7.852 1.00 88.94 83 ASN A O 1
ATOM 742 N N . HIS A 1 84 ? 11.898 0.498 6.717 1.00 86.56 84 HIS A N 1
ATOM 743 C CA . HIS A 1 84 ? 11.300 1.669 7.343 1.00 86.56 84 HIS A CA 1
ATOM 744 C C . HIS A 1 84 ? 9.865 1.366 7.778 1.00 86.56 84 HIS A C 1
ATOM 746 O O . HIS A 1 84 ? 9.100 0.762 7.030 1.00 86.56 84 HIS A O 1
ATOM 752 N N . ILE A 1 85 ? 9.478 1.828 8.966 1.00 86.44 85 ILE A N 1
ATOM 753 C CA . ILE A 1 85 ? 8.092 1.755 9.445 1.00 86.44 85 ILE A CA 1
ATOM 754 C C . ILE A 1 85 ? 7.335 2.949 8.869 1.00 86.44 85 ILE A C 1
ATOM 756 O O . ILE A 1 85 ? 7.634 4.090 9.205 1.00 86.44 85 ILE A O 1
ATOM 760 N N . LEU A 1 86 ? 6.395 2.700 7.961 1.00 85.12 86 LEU A N 1
ATOM 761 C CA . LEU A 1 86 ? 5.586 3.749 7.344 1.00 85.12 86 LEU A CA 1
ATOM 762 C C . LEU A 1 86 ? 4.518 4.277 8.304 1.00 85.12 86 LEU A C 1
ATOM 764 O O . LEU A 1 86 ? 4.302 5.480 8.378 1.00 85.12 86 LEU A O 1
ATOM 768 N N . ILE A 1 87 ? 3.855 3.376 9.029 1.00 85.88 87 ILE A N 1
ATOM 769 C CA . ILE A 1 87 ? 2.843 3.721 10.028 1.00 85.88 87 ILE A CA 1
ATOM 770 C C . ILE A 1 87 ? 2.703 2.596 11.058 1.00 85.88 87 ILE A C 1
ATOM 772 O O . ILE A 1 87 ? 2.888 1.420 10.738 1.00 85.88 87 ILE A O 1
ATOM 776 N N . GLU A 1 88 ? 2.385 2.969 12.295 1.00 87.56 88 GLU A N 1
ATOM 777 C CA . GLU A 1 88 ? 2.133 2.061 13.420 1.00 87.56 88 GLU A CA 1
ATOM 778 C C . GLU A 1 88 ? 0.632 1.946 13.733 1.00 87.56 88 GLU A C 1
ATOM 780 O O . GLU A 1 88 ? -0.172 2.755 13.268 1.00 87.56 88 GLU A O 1
ATOM 785 N N . ASN A 1 89 ? 0.262 0.981 14.580 1.00 89.50 89 ASN A N 1
ATOM 786 C CA . ASN A 1 89 ? -1.113 0.680 14.994 1.00 89.50 89 ASN A CA 1
ATOM 787 C C . ASN A 1 89 ? -2.064 0.315 13.838 1.00 89.50 89 ASN A C 1
ATOM 789 O O . ASN A 1 89 ? -3.250 0.648 13.861 1.00 89.50 89 ASN A O 1
ATOM 793 N N . VAL A 1 90 ? -1.555 -0.357 12.813 1.00 88.50 90 VAL A N 1
ATOM 794 C CA . VAL A 1 90 ? -2.325 -0.853 11.674 1.00 88.50 90 VAL A CA 1
ATOM 795 C C . VAL A 1 90 ? -3.142 -2.066 12.105 1.00 88.50 90 VAL A C 1
ATOM 797 O O . VAL A 1 90 ? -2.596 -3.114 12.450 1.00 88.50 90 VAL A O 1
ATOM 800 N N . GLU A 1 91 ? -4.462 -1.935 12.050 1.00 89.69 91 GLU A N 1
ATOM 801 C CA . GLU A 1 91 ? -5.404 -3.022 12.319 1.00 89.69 91 GLU A CA 1
ATOM 802 C C . GLU A 1 91 ? -5.586 -3.882 11.063 1.00 89.69 91 GLU A C 1
ATOM 804 O O . GLU A 1 91 ? -5.454 -5.103 11.129 1.00 89.69 91 GLU A O 1
ATOM 809 N N . GLU A 1 92 ? -5.763 -3.247 9.900 1.00 87.81 92 GLU A N 1
ATOM 810 C CA . GLU A 1 92 ? -6.002 -3.923 8.620 1.00 87.81 92 GLU A CA 1
ATOM 811 C C . GLU A 1 92 ? -5.141 -3.320 7.508 1.00 87.81 92 GLU A C 1
ATOM 813 O O . GLU A 1 92 ? -5.031 -2.100 7.378 1.00 87.81 92 GLU A O 1
ATOM 818 N N . PHE A 1 93 ? -4.544 -4.191 6.697 1.00 87.50 93 PHE A N 1
ATOM 819 C CA . PHE A 1 93 ? -3.929 -3.850 5.419 1.00 87.50 93 PHE A CA 1
ATOM 820 C C . PHE A 1 93 ? -4.281 -4.964 4.438 1.00 87.50 93 PHE A C 1
ATOM 822 O O . PHE A 1 93 ? -3.787 -6.083 4.571 1.00 87.50 93 PHE A O 1
ATOM 829 N N . ASP A 1 94 ? -5.170 -4.668 3.499 1.00 84.06 94 ASP A N 1
ATOM 830 C CA . ASP A 1 94 ? -5.691 -5.639 2.538 1.00 84.06 94 ASP A CA 1
ATOM 831 C C . ASP A 1 94 ? -5.558 -5.095 1.118 1.00 84.06 94 ASP A C 1
ATOM 833 O O . ASP A 1 94 ? -5.595 -3.884 0.884 1.00 84.06 94 ASP A O 1
ATOM 837 N N . VAL A 1 95 ? -5.391 -5.998 0.157 1.00 78.12 95 VAL A N 1
ATOM 838 C CA . VAL A 1 95 ? -5.155 -5.645 -1.236 1.00 78.12 95 VAL A CA 1
ATOM 839 C C . VAL A 1 95 ? -6.023 -6.494 -2.147 1.00 78.12 95 VAL A C 1
ATOM 841 O O . VAL A 1 95 ? -5.848 -7.705 -2.296 1.00 78.12 95 VAL A O 1
ATOM 844 N N . VAL A 1 96 ? -6.959 -5.832 -2.817 1.00 79.19 96 VAL A N 1
ATOM 845 C CA . VAL A 1 96 ? -7.945 -6.485 -3.674 1.00 79.19 96 VAL A CA 1
ATOM 846 C C . VAL A 1 96 ? -7.675 -6.115 -5.122 1.00 79.19 96 VAL A C 1
ATOM 848 O O . VAL A 1 96 ? -7.744 -4.954 -5.498 1.00 79.19 96 VAL A O 1
ATOM 851 N N . GLU A 1 97 ? -7.417 -7.107 -5.967 1.00 76.06 97 GLU A N 1
ATOM 852 C CA . GLU A 1 97 ? -7.314 -6.913 -7.418 1.00 76.06 97 GLU A CA 1
ATOM 853 C C . GLU A 1 97 ? -8.615 -7.296 -8.120 1.00 76.06 97 GLU A C 1
ATOM 855 O O . GLU A 1 97 ? -9.193 -8.350 -7.839 1.00 76.06 97 GLU A O 1
ATOM 860 N N . LYS A 1 98 ? -9.051 -6.462 -9.067 1.00 76.00 98 LYS A N 1
ATOM 861 C CA . LYS A 1 98 ? -10.220 -6.699 -9.913 1.00 76.00 98 LYS A CA 1
ATOM 862 C C . LYS A 1 98 ? -9.955 -6.204 -11.334 1.00 76.00 98 LYS A C 1
ATOM 864 O O . LYS A 1 98 ? -10.078 -5.016 -11.622 1.00 76.00 98 LYS A O 1
ATOM 869 N N . LYS A 1 99 ? -9.669 -7.143 -12.243 1.00 81.06 99 LYS A N 1
ATOM 870 C CA . LYS A 1 99 ? -9.253 -6.860 -13.628 1.00 81.06 99 LYS A CA 1
ATOM 871 C C . LYS A 1 99 ? -8.021 -5.946 -13.639 1.00 81.06 99 LYS A C 1
ATOM 873 O O . LYS A 1 99 ? -6.986 -6.317 -13.102 1.00 81.06 99 LYS A O 1
ATOM 878 N N . ASN A 1 100 ? -8.149 -4.769 -14.236 1.00 74.06 100 ASN A N 1
ATOM 879 C CA . ASN A 1 100 ? -7.115 -3.758 -14.325 1.00 74.06 100 ASN A CA 1
ATOM 880 C C . ASN A 1 100 ? -7.067 -2.847 -13.088 1.00 74.06 100 ASN A C 1
ATOM 882 O O . ASN A 1 100 ? -6.124 -2.085 -12.945 1.00 74.06 100 ASN A O 1
ATOM 886 N N . LEU A 1 101 ? -8.027 -2.929 -12.166 1.00 73.06 101 LEU A N 1
ATOM 887 C CA . LEU A 1 101 ? -8.017 -2.141 -10.935 1.00 73.06 101 LEU A CA 1
ATOM 888 C C . LEU A 1 101 ? -7.392 -2.924 -9.782 1.00 73.06 101 LEU A C 1
ATOM 890 O O . LEU A 1 101 ? -7.583 -4.137 -9.660 1.00 73.06 101 LEU A O 1
ATOM 894 N N . PHE A 1 102 ? -6.707 -2.223 -8.887 1.00 75.81 102 PHE A N 1
ATOM 895 C CA . PHE A 1 102 ? -6.383 -2.745 -7.568 1.00 75.81 102 PHE A CA 1
ATOM 896 C C . PHE A 1 102 ? -6.721 -1.732 -6.481 1.00 75.81 102 PHE A C 1
ATOM 898 O O . PHE A 1 102 ? -6.626 -0.520 -6.673 1.00 75.81 102 PHE A O 1
ATOM 905 N N . TYR A 1 103 ? -7.133 -2.262 -5.338 1.00 78.62 103 TYR A N 1
ATOM 906 C CA . TYR A 1 103 ? -7.561 -1.513 -4.176 1.00 78.62 103 TYR A CA 1
ATOM 907 C C . TYR A 1 103 ? -6.655 -1.846 -3.004 1.00 78.62 103 TYR A C 1
ATOM 909 O O . TYR A 1 103 ? -6.354 -3.018 -2.793 1.00 78.62 103 TYR A O 1
ATOM 917 N N . ILE A 1 104 ? -6.266 -0.840 -2.232 1.00 80.94 104 ILE A N 1
ATOM 918 C CA . ILE A 1 104 ? -5.564 -1.015 -0.962 1.00 80.94 104 ILE A CA 1
ATOM 919 C C . ILE A 1 104 ? -6.496 -0.528 0.135 1.00 80.94 104 ILE A C 1
ATOM 921 O O . ILE A 1 104 ? -6.864 0.645 0.141 1.00 80.94 104 ILE A O 1
ATOM 925 N N . LYS A 1 105 ? -6.865 -1.407 1.061 1.00 85.00 105 LYS A N 1
ATOM 926 C CA . LYS A 1 105 ? -7.564 -1.033 2.287 1.00 85.00 105 LYS A CA 1
ATOM 927 C C . LYS A 1 105 ? -6.550 -0.873 3.404 1.00 85.00 105 LYS A C 1
ATOM 929 O O . LYS A 1 105 ? -5.680 -1.723 3.571 1.00 85.00 105 LYS A O 1
ATOM 934 N N . LEU A 1 106 ? -6.665 0.207 4.161 1.00 85.88 106 LEU A N 1
ATOM 935 C CA . LEU A 1 106 ? -5.817 0.492 5.307 1.00 85.88 106 LEU A CA 1
ATOM 936 C C . LEU A 1 106 ? -6.687 0.976 6.466 1.00 85.88 106 LEU A C 1
ATOM 938 O O . LEU A 1 106 ? -7.342 2.015 6.364 1.00 85.88 106 LEU A O 1
ATOM 942 N N . LYS A 1 107 ? -6.651 0.249 7.580 1.00 86.31 107 LYS A N 1
ATOM 943 C CA . LYS A 1 107 ? -7.292 0.620 8.842 1.00 86.31 107 LYS A CA 1
ATOM 944 C C . LYS A 1 107 ? -6.227 0.777 9.915 1.00 86.31 107 LYS A C 1
ATOM 946 O O . LYS A 1 107 ? -5.427 -0.128 10.141 1.00 86.31 107 LYS A O 1
ATOM 951 N N . VAL A 1 108 ? -6.247 1.913 10.600 1.00 85.44 108 VAL A N 1
ATOM 952 C CA . VAL A 1 108 ? -5.378 2.204 11.746 1.00 85.44 108 VAL A CA 1
ATOM 953 C C . VAL A 1 108 ? -6.252 2.371 12.983 1.00 85.44 108 VAL A C 1
ATOM 955 O O . VAL A 1 108 ? -7.368 2.889 12.892 1.00 85.44 108 VAL A O 1
ATOM 958 N N . LYS A 1 109 ? -5.752 1.939 14.140 1.00 84.12 109 LYS A N 1
ATOM 959 C CA . LYS A 1 109 ? -6.461 2.005 15.419 1.00 84.12 109 LYS A CA 1
ATOM 960 C C . LYS A 1 109 ? -6.976 3.412 15.695 1.00 84.12 109 LYS A C 1
ATOM 962 O O . LYS A 1 109 ? -6.234 4.387 15.583 1.00 84.12 109 LYS A O 1
ATOM 967 N N . ASN A 1 110 ? -8.244 3.504 16.095 1.00 81.56 110 ASN A N 1
ATOM 968 C CA . ASN A 1 110 ? -8.963 4.761 16.345 1.00 81.56 110 ASN A CA 1
ATOM 969 C C . ASN A 1 110 ? -9.059 5.707 15.130 1.00 81.56 110 ASN A C 1
ATOM 971 O O . ASN A 1 110 ? -9.403 6.874 15.298 1.00 81.56 110 ASN A O 1
ATOM 975 N N . GLN A 1 111 ? -8.769 5.232 13.918 1.00 76.62 111 GLN A N 1
ATOM 976 C CA . GLN A 1 111 ? -8.919 5.993 12.677 1.00 76.62 111 GLN A CA 1
ATOM 977 C C . GLN A 1 111 ? -9.906 5.283 11.756 1.00 76.62 111 GLN A C 1
ATOM 979 O O . GLN A 1 111 ? -10.142 4.085 11.890 1.00 76.62 111 GLN A O 1
ATOM 984 N N . GLU A 1 112 ? -10.531 5.999 10.828 1.00 72.75 112 GLU A N 1
ATOM 985 C CA . GLU A 1 112 ? -11.418 5.374 9.844 1.00 72.75 112 GLU A CA 1
ATOM 986 C C . GLU A 1 112 ? -10.642 4.496 8.853 1.00 72.75 112 GLU A C 1
ATOM 988 O O . GLU A 1 112 ? -9.449 4.691 8.617 1.00 72.75 112 GLU A O 1
ATOM 993 N N . GLU A 1 113 ? -11.329 3.505 8.284 1.00 79.69 113 GLU A N 1
ATOM 994 C CA . GLU A 1 113 ? -10.777 2.722 7.178 1.00 79.69 113 GLU A CA 1
ATOM 995 C C . GLU A 1 113 ? -10.634 3.611 5.938 1.00 79.69 113 GLU A C 1
ATOM 997 O O . GLU A 1 113 ? -11.525 4.400 5.613 1.00 79.69 113 GLU A O 1
ATOM 1002 N N . ARG A 1 114 ? -9.524 3.452 5.220 1.00 79.25 114 ARG A N 1
ATOM 1003 C CA . ARG A 1 114 ? -9.277 4.106 3.937 1.00 79.25 114 ARG A CA 1
ATOM 1004 C C . ARG A 1 114 ? -9.131 3.077 2.836 1.00 79.25 114 A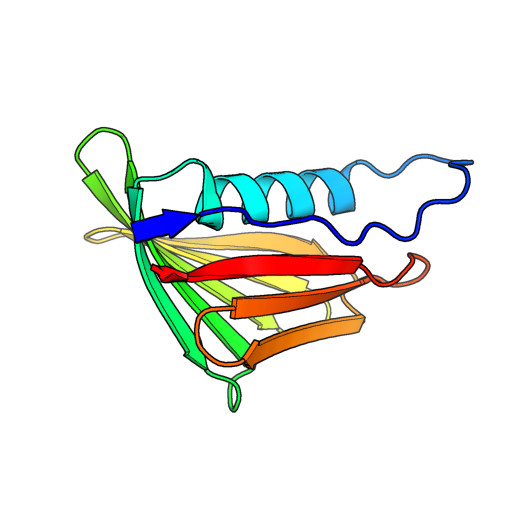RG A C 1
ATOM 1006 O O . ARG A 1 114 ? -8.467 2.064 3.029 1.00 79.25 114 ARG A O 1
ATOM 1013 N N . ILE A 1 115 ? -9.709 3.369 1.673 1.00 74.50 115 ILE A N 1
ATOM 1014 C CA . ILE A 1 115 ? -9.615 2.521 0.484 1.00 74.50 115 ILE A CA 1
ATOM 1015 C C . ILE A 1 115 ? -9.027 3.344 -0.661 1.00 74.50 115 ILE A C 1
ATOM 1017 O O . ILE A 1 115 ? -9.665 4.259 -1.181 1.00 74.50 115 ILE A O 1
ATOM 1021 N N . TYR A 1 116 ? -7.813 2.996 -1.069 1.00 75.50 116 TYR A N 1
ATOM 1022 C CA . TYR A 1 116 ? -7.136 3.562 -2.232 1.00 75.50 116 TYR A CA 1
ATOM 1023 C C . TYR A 1 116 ? -7.456 2.715 -3.463 1.00 75.50 116 TYR A C 1
ATOM 1025 O O . TYR A 1 116 ? -7.505 1.494 -3.352 1.00 75.50 116 TYR A O 1
ATOM 1033 N N . CYS A 1 117 ? -7.670 3.331 -4.626 1.00 70.25 117 CYS A N 1
ATOM 1034 C CA . CYS A 1 117 ? -7.951 2.636 -5.884 1.00 70.25 117 CYS A CA 1
ATOM 1035 C C . CYS A 1 117 ? -6.990 3.115 -6.971 1.00 70.25 117 CYS A C 1
ATOM 1037 O O . CYS A 1 117 ? -6.842 4.314 -7.200 1.00 70.25 117 CYS A O 1
ATOM 1039 N N . TYR A 1 118 ? -6.400 2.167 -7.685 1.00 73.06 118 TYR A N 1
ATOM 1040 C CA . TYR A 1 118 ? -5.407 2.403 -8.725 1.00 73.06 118 TYR A CA 1
ATOM 1041 C C . TYR A 1 118 ? -5.729 1.543 -9.954 1.00 73.06 118 TYR A C 1
ATOM 1043 O O . TYR A 1 118 ? -6.299 0.460 -9.817 1.00 73.06 118 TYR A O 1
ATOM 1051 N N . GLU A 1 119 ? -5.351 1.993 -11.151 1.00 69.44 119 GLU A N 1
ATOM 1052 C CA . GLU A 1 119 ? -5.552 1.262 -12.406 1.00 69.44 119 GLU A CA 1
ATOM 1053 C C . GLU A 1 119 ? -4.225 0.908 -13.072 1.00 69.44 119 GLU A C 1
ATOM 1055 O O . GLU A 1 119 ? -3.398 1.764 -13.381 1.00 69.44 119 GLU A O 1
ATOM 1060 N N . LYS A 1 120 ? -4.038 -0.381 -13.329 1.00 68.25 120 LYS A N 1
ATOM 1061 C CA . LYS A 1 120 ? -2.963 -0.947 -14.136 1.00 68.25 120 LYS A CA 1
ATOM 1062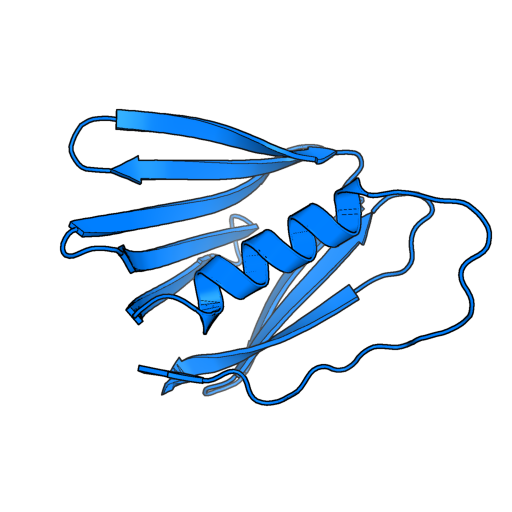 C C . LYS A 1 120 ? -3.365 -0.834 -15.613 1.00 68.25 120 LYS A C 1
ATOM 1064 O O . LYS A 1 120 ? -4.447 -1.277 -15.978 1.00 68.25 120 LYS A O 1
ATOM 1069 N N . THR A 1 121 ? -2.513 -0.258 -16.456 1.00 62.19 121 THR A N 1
ATOM 1070 C CA . THR A 1 121 ? -2.655 -0.245 -17.929 1.00 62.19 121 THR A CA 1
ATOM 1071 C C . THR A 1 121 ? -1.670 -1.182 -18.591 1.00 62.19 121 THR A C 1
ATOM 1073 O O .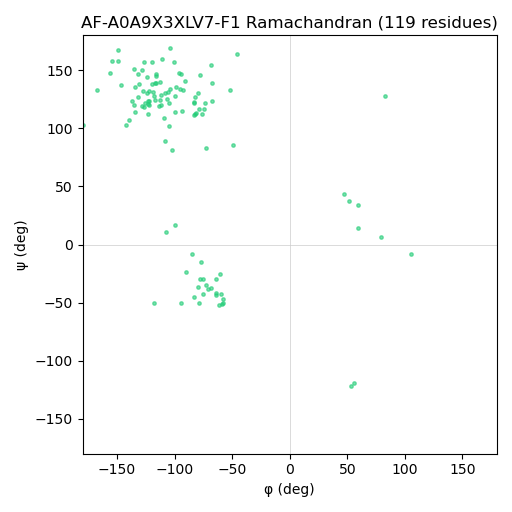 THR A 1 121 ? -0.485 -1.186 -18.172 1.00 62.19 121 THR A O 1
#

Sequence (121 aa):
MIFYVKEYKRFIPKEKELNYLLDAEMYLNHRFWDNMVEYIKINKDEYYIVVKFWRKGIVEENKIEKKEDKLHVYYISSGENRNHILIENVEEFDVVEKKNLFYIKLKVKNQEERIYCYEKT